Protein AF-A0A354FP27-F1 (afdb_monomer_lite)

Secondary structure (DSSP, 8-state):
---HHHHHHTTS-TTS-IIIIIHHHHHHHHHHHHHHHHHHHHHHHHTT------GGGHHHHHHHHHHHHHHHHHHH---TT----GGG--SHHHHHHHHHHHHHHHHHHHHHHHHHT-

Radius of gyration: 16.44 Å; chains: 1; bounding box: 40×31×47 Å

Structure (mmCIF, N/CA/C/O backbone):
data_AF-A0A354FP27-F1
#
_entry.id   AF-A0A354FP27-F1
#
loop_
_atom_site.group_PDB
_atom_site.id
_atom_site.type_symbol
_atom_site.label_atom_id
_atom_site.label_alt_id
_atom_site.label_comp_id
_atom_site.label_asym_id
_atom_site.label_entity_id
_atom_site.label_seq_id
_atom_site.pdbx_PDB_ins_code
_atom_site.Cartn_x
_atom_site.Cartn_y
_atom_site.Cartn_z
_atom_site.occupancy
_atom_site.B_iso_or_equiv
_atom_site.auth_seq_id
_atom_site.auth_comp_id
_atom_site.auth_asym_id
_atom_site.auth_atom_id
_atom_site.pdbx_PDB_model_num
ATOM 1 N N . ASP A 1 1 ? 7.069 8.385 -21.288 1.00 42.06 1 ASP A N 1
ATOM 2 C CA . ASP A 1 1 ? 6.705 8.047 -19.904 1.00 42.06 1 ASP A CA 1
ATOM 3 C C . ASP A 1 1 ? 5.208 7.900 -19.771 1.00 42.06 1 ASP A C 1
ATOM 5 O O . ASP A 1 1 ? 4.508 8.894 -19.656 1.00 42.06 1 ASP A O 1
ATOM 9 N N . SER A 1 2 ? 4.704 6.670 -19.875 1.00 49.00 2 SER A N 1
ATOM 10 C CA . SER A 1 2 ? 3.329 6.376 -19.473 1.00 49.00 2 SER A CA 1
ATOM 11 C C . SER A 1 2 ? 3.339 6.075 -17.979 1.00 49.00 2 SER A C 1
ATOM 13 O O . SER A 1 2 ? 3.997 5.118 -17.562 1.00 49.00 2 SER A O 1
ATOM 15 N N . ASP A 1 3 ? 2.626 6.885 -17.204 1.00 67.50 3 ASP A N 1
ATOM 16 C CA . ASP A 1 3 ? 2.286 6.590 -15.813 1.00 67.50 3 ASP A CA 1
ATOM 17 C C . ASP A 1 3 ? 1.606 5.206 -15.703 1.00 67.50 3 ASP A C 1
ATOM 19 O O . ASP A 1 3 ? 1.081 4.676 -16.691 1.00 67.50 3 ASP A O 1
ATOM 23 N N . LEU A 1 4 ? 1.615 4.605 -14.513 1.00 66.56 4 LEU A N 1
ATOM 24 C CA . LEU A 1 4 ? 1.067 3.271 -14.238 1.00 66.56 4 LEU A CA 1
ATOM 25 C C . LEU A 1 4 ? -0.357 3.099 -14.794 1.00 66.56 4 LEU A C 1
ATOM 27 O O . LEU A 1 4 ? -0.671 2.064 -15.383 1.00 66.56 4 LEU A O 1
ATOM 31 N N . ALA A 1 5 ? -1.188 4.137 -14.666 1.00 68.56 5 ALA A N 1
ATOM 32 C CA . ALA A 1 5 ? -2.553 4.161 -15.180 1.00 68.56 5 ALA A CA 1
ATOM 33 C C . ALA A 1 5 ? -2.623 3.970 -16.706 1.00 68.56 5 ALA A C 1
ATOM 35 O O . ALA A 1 5 ? -3.464 3.214 -17.186 1.00 68.56 5 ALA A O 1
ATOM 36 N N . GLY A 1 6 ? -1.705 4.576 -17.467 1.00 67.88 6 GLY A N 1
ATOM 37 C CA . GLY A 1 6 ? -1.647 4.430 -18.926 1.00 67.88 6 GLY A CA 1
ATOM 38 C C . GLY A 1 6 ? -1.154 3.052 -19.376 1.00 67.88 6 GLY A C 1
ATOM 39 O O . GLY A 1 6 ? -1.551 2.555 -20.425 1.00 67.88 6 GLY A O 1
ATOM 40 N N . ARG A 1 7 ? -0.318 2.388 -18.568 1.00 70.44 7 ARG A N 1
ATOM 41 C CA . ARG A 1 7 ? 0.119 1.006 -18.841 1.00 70.44 7 ARG A CA 1
ATOM 42 C C . ARG A 1 7 ? -1.002 -0.002 -18.608 1.00 70.44 7 ARG A C 1
ATOM 44 O O . ARG A 1 7 ? -1.096 -0.976 -19.344 1.00 70.44 7 ARG A O 1
ATOM 51 N N . LEU A 1 8 ? -1.824 0.233 -17.586 1.00 69.31 8 LEU A N 1
ATOM 52 C CA . LEU A 1 8 ? -3.002 -0.581 -17.294 1.00 69.31 8 LEU A CA 1
ATOM 53 C C . LEU A 1 8 ? -4.118 -0.347 -18.325 1.00 69.31 8 LEU A C 1
ATOM 55 O O . LEU A 1 8 ? -4.740 -1.318 -18.742 1.00 69.31 8 LEU A O 1
ATOM 59 N N . ALA A 1 9 ? -4.284 0.890 -18.811 1.00 74.12 9 ALA A N 1
ATOM 60 C CA . ALA A 1 9 ? -5.196 1.227 -19.910 1.00 74.12 9 ALA A CA 1
ATOM 61 C C . ALA A 1 9 ? -4.945 0.363 -21.153 1.00 74.12 9 ALA A C 1
ATOM 63 O O . ALA A 1 9 ? -5.871 -0.187 -21.735 1.00 74.12 9 ALA A O 1
ATOM 64 N N . GLY A 1 10 ? -3.671 0.177 -21.519 1.00 74.56 10 GLY A N 1
ATOM 65 C CA . GLY A 1 10 ? -3.279 -0.625 -22.681 1.00 74.56 10 GLY A CA 1
ATOM 66 C C . GLY A 1 10 ? -3.569 -2.128 -22.567 1.00 74.56 10 GLY A C 1
ATOM 67 O O . GLY A 1 10 ? -3.337 -2.854 -23.529 1.00 74.56 10 GLY A O 1
ATOM 68 N N . LEU A 1 11 ? -4.036 -2.607 -21.409 1.00 77.12 11 LEU A N 1
ATOM 69 C CA . LEU A 1 11 ? -4.473 -3.990 -21.196 1.00 77.12 11 LEU A CA 1
ATOM 70 C C . LEU A 1 11 ? -6.000 -4.141 -21.242 1.00 77.12 11 LEU A C 1
ATOM 72 O O . LEU A 1 11 ? -6.492 -5.251 -21.038 1.00 77.12 11 LEU A O 1
ATOM 76 N N . MET A 1 12 ? -6.738 -3.050 -21.459 1.00 78.69 12 MET A N 1
ATOM 77 C CA . MET A 1 12 ? -8.196 -3.024 -21.402 1.00 78.69 12 MET A CA 1
ATOM 78 C C . MET A 1 12 ? -8.822 -2.866 -22.781 1.00 78.69 12 MET A C 1
ATOM 80 O O . MET A 1 12 ? -8.212 -2.306 -23.689 1.00 78.69 12 MET A O 1
ATOM 84 N N . ASP A 1 13 ? -10.040 -3.392 -22.934 1.00 77.94 13 ASP A N 1
ATOM 85 C CA . ASP A 1 13 ? -10.797 -3.278 -24.181 1.00 77.94 13 ASP A CA 1
ATOM 86 C C . ASP A 1 13 ? -11.058 -1.802 -24.517 1.00 77.94 13 ASP A C 1
ATOM 88 O O . ASP A 1 13 ? -11.251 -0.974 -23.622 1.00 77.94 13 ASP A O 1
ATOM 92 N N . GLU A 1 14 ? -11.102 -1.474 -25.811 1.00 68.19 14 GLU A N 1
ATOM 93 C CA . GLU A 1 14 ? -11.293 -0.098 -26.306 1.00 68.19 14 GLU A CA 1
ATOM 94 C C . GLU A 1 14 ? -12.605 0.542 -25.805 1.00 68.19 14 GLU A C 1
ATOM 96 O O . GLU A 1 14 ? -12.684 1.760 -25.666 1.00 68.19 14 GLU A O 1
ATOM 101 N N . ASP A 1 15 ? -13.598 -0.273 -25.432 1.00 69.44 15 ASP A N 1
ATOM 102 C CA . ASP A 1 15 ? -14.891 0.170 -24.893 1.00 69.44 15 ASP A CA 1
ATOM 103 C C . ASP A 1 15 ? -14.891 0.412 -23.364 1.00 69.44 15 ASP A C 1
ATOM 105 O O . ASP A 1 15 ? -15.926 0.737 -22.780 1.00 69.44 15 ASP A O 1
ATOM 109 N N . SER A 1 16 ? -13.759 0.245 -22.672 1.00 71.12 16 SER A N 1
ATOM 110 C CA . SER A 1 16 ? -13.707 0.167 -21.199 1.00 71.12 16 SER A CA 1
ATOM 111 C C . SER A 1 16 ? -13.920 1.483 -20.427 1.00 71.12 16 SER A C 1
ATOM 113 O O . SER A 1 16 ? -13.800 1.479 -19.203 1.00 71.12 16 SER A O 1
ATOM 115 N N . MET A 1 17 ? -14.249 2.607 -21.084 1.00 85.00 17 MET A N 1
ATOM 116 C CA . MET A 1 17 ? -14.342 3.956 -20.473 1.00 85.00 17 MET A CA 1
ATOM 117 C C . MET A 1 17 ? -13.178 4.249 -19.503 1.00 85.00 17 MET A C 1
ATOM 119 O O . MET A 1 17 ? -13.342 4.915 -18.478 1.00 85.00 17 MET A O 1
ATOM 123 N N . TRP A 1 18 ? -11.995 3.701 -19.799 1.00 82.88 18 TRP A N 1
ATOM 124 C CA . TRP A 1 18 ? -10.891 3.641 -18.850 1.00 82.88 18 TRP A CA 1
ATOM 125 C C . TRP A 1 18 ? -10.389 5.031 -18.479 1.00 82.88 18 TRP A C 1
ATOM 127 O O . TRP A 1 18 ? -10.298 5.367 -17.301 1.00 82.88 18 TRP A O 1
ATOM 137 N N . ASP A 1 19 ? -10.114 5.851 -19.490 1.00 82.94 19 ASP A N 1
ATOM 138 C CA . ASP A 1 19 ? -9.598 7.205 -19.291 1.00 82.94 19 ASP A CA 1
ATOM 139 C C . ASP A 1 19 ? -10.658 8.151 -18.707 1.00 82.94 19 ASP A C 1
ATOM 141 O O . ASP A 1 19 ? -10.321 9.099 -17.998 1.00 82.94 19 ASP A O 1
ATOM 145 N N . GLU A 1 20 ? -11.940 7.890 -18.979 1.00 85.19 20 GLU A N 1
ATOM 146 C CA . GLU A 1 20 ? -13.048 8.771 -18.598 1.00 85.19 20 GLU A CA 1
ATOM 147 C C . GLU A 1 20 ? -13.612 8.471 -17.203 1.00 85.19 20 GLU A C 1
ATOM 149 O O . GLU A 1 20 ? -14.041 9.394 -16.511 1.00 85.19 20 GLU A O 1
ATOM 154 N N . ILE A 1 21 ? -13.615 7.202 -16.784 1.00 84.19 21 ILE A N 1
ATOM 155 C CA . ILE A 1 21 ? -14.281 6.750 -15.553 1.00 84.19 21 ILE A CA 1
ATOM 156 C C . ILE A 1 21 ? -13.311 5.992 -14.648 1.00 84.19 21 ILE A C 1
ATOM 158 O O . ILE A 1 21 ? -13.095 6.391 -13.505 1.00 84.19 21 ILE A O 1
ATOM 162 N N . VAL A 1 22 ? -12.672 4.935 -15.152 1.00 84.25 22 VAL A N 1
ATOM 163 C CA . VAL A 1 22 ? -11.917 4.006 -14.294 1.00 84.25 22 VAL A CA 1
ATOM 164 C C . VAL A 1 22 ? -10.660 4.652 -13.709 1.00 84.25 22 VAL A C 1
ATOM 166 O O . VAL A 1 22 ? -10.446 4.609 -12.499 1.00 84.25 22 VAL A O 1
ATOM 169 N N . ALA A 1 23 ? -9.819 5.270 -14.537 1.00 85.62 23 ALA A N 1
ATOM 170 C CA . ALA A 1 23 ? -8.582 5.895 -14.079 1.00 85.62 23 ALA A CA 1
ATOM 171 C C . ALA A 1 23 ? -8.833 7.054 -13.087 1.00 85.62 23 ALA A C 1
ATOM 173 O O . ALA A 1 23 ? -8.158 7.085 -12.051 1.00 85.62 23 ALA A O 1
ATOM 174 N N . PRO A 1 24 ? -9.805 7.963 -13.318 1.00 87.50 24 PRO A N 1
ATOM 175 C CA . PRO A 1 24 ? -10.191 8.971 -12.330 1.00 87.50 24 PRO A CA 1
ATOM 176 C C . PRO A 1 24 ? -10.681 8.384 -11.001 1.00 87.50 24 PRO A C 1
ATOM 178 O O . PRO A 1 24 ? -10.225 8.823 -9.943 1.00 87.50 24 PRO A O 1
ATOM 181 N N . GLU A 1 25 ? -11.562 7.380 -11.035 1.00 89.50 25 GLU A N 1
ATOM 182 C CA . GLU A 1 25 ? -12.089 6.742 -9.821 1.00 89.50 25 GLU A CA 1
ATOM 183 C C . GLU A 1 25 ? -10.983 6.051 -9.020 1.00 89.50 25 GLU A C 1
ATOM 185 O O . GLU A 1 25 ? -10.892 6.222 -7.802 1.00 89.50 25 GLU A O 1
ATOM 190 N N . LEU A 1 26 ? -10.083 5.335 -9.702 1.00 86.38 26 LEU A N 1
ATOM 191 C CA . LEU A 1 26 ? -8.914 4.723 -9.076 1.00 86.38 26 LEU A CA 1
ATOM 192 C C . LEU A 1 26 ? -8.018 5.781 -8.424 1.00 86.38 26 LEU A C 1
ATOM 194 O O . LEU A 1 26 ? -7.588 5.604 -7.286 1.00 86.38 26 LEU A O 1
ATOM 198 N N . ALA A 1 27 ? -7.760 6.901 -9.102 1.00 87.19 27 ALA A N 1
ATOM 199 C CA . ALA A 1 27 ? -6.951 7.982 -8.549 1.00 87.19 27 ALA A CA 1
ATOM 200 C C . ALA A 1 27 ? -7.587 8.605 -7.292 1.00 87.19 27 ALA A C 1
ATOM 202 O O . ALA A 1 27 ? -6.882 8.886 -6.312 1.00 87.19 27 ALA A O 1
ATOM 203 N N . GLU A 1 28 ? -8.907 8.803 -7.293 1.00 91.56 28 GLU A N 1
ATOM 204 C CA . GLU A 1 28 ? -9.642 9.301 -6.131 1.00 91.56 28 GLU A CA 1
ATOM 205 C C . GLU A 1 28 ? -9.569 8.310 -4.963 1.00 91.56 28 GLU A C 1
ATOM 207 O O . GLU A 1 28 ? -9.227 8.694 -3.839 1.00 91.56 28 GLU A O 1
ATOM 212 N N . GLU A 1 29 ? -9.831 7.033 -5.232 1.00 91.06 29 GLU A N 1
ATOM 213 C CA . GLU A 1 29 ? -9.818 5.976 -4.228 1.00 91.06 29 GLU A CA 1
ATOM 214 C C . GLU A 1 29 ? -8.421 5.807 -3.615 1.00 91.06 29 GLU A C 1
ATOM 216 O O . GLU A 1 29 ? -8.261 5.812 -2.392 1.00 91.06 29 GLU A O 1
ATOM 221 N N . PHE A 1 30 ? -7.368 5.805 -4.434 1.00 90.44 30 PHE A N 1
ATOM 222 C CA . PHE A 1 30 ? -5.988 5.757 -3.944 1.00 90.44 30 PHE A CA 1
ATOM 223 C C . PHE A 1 30 ? -5.627 6.975 -3.092 1.00 90.44 30 PHE A C 1
ATOM 225 O O . PHE A 1 30 ? -4.901 6.855 -2.099 1.00 90.44 30 PHE A O 1
ATOM 232 N N . SER A 1 31 ? -6.135 8.158 -3.446 1.00 92.31 31 SER A N 1
ATOM 233 C CA . SER A 1 31 ? -5.940 9.364 -2.642 1.00 92.31 31 SER A CA 1
ATOM 234 C C . SER A 1 31 ? -6.590 9.222 -1.264 1.00 92.31 31 SER A C 1
ATOM 236 O O . SER A 1 31 ? -5.943 9.514 -0.253 1.00 92.31 31 SER A O 1
ATOM 238 N N . LYS A 1 32 ? -7.829 8.713 -1.203 1.00 94.88 32 LYS A N 1
ATOM 239 C CA . LYS A 1 32 ? -8.546 8.449 0.055 1.00 94.88 32 LYS A CA 1
ATOM 240 C C . LYS A 1 32 ? -7.793 7.449 0.926 1.00 94.88 32 LYS A C 1
ATOM 242 O O . LYS A 1 32 ? -7.513 7.755 2.084 1.00 94.88 32 LYS A O 1
ATOM 247 N N . GLN A 1 33 ? -7.392 6.313 0.360 1.00 95.56 33 GLN A N 1
ATOM 248 C CA . GLN A 1 33 ? -6.660 5.271 1.082 1.00 95.56 33 GLN A CA 1
ATOM 249 C C . GLN A 1 33 ? -5.341 5.795 1.656 1.00 95.56 33 GLN A C 1
ATOM 251 O O . GLN A 1 33 ? -5.063 5.629 2.846 1.00 95.56 33 GLN A O 1
ATOM 256 N N . ARG A 1 34 ? -4.558 6.522 0.845 1.00 94.38 34 ARG A N 1
ATOM 257 C CA . ARG A 1 34 ? -3.310 7.155 1.291 1.00 94.38 34 ARG A CA 1
ATOM 258 C C . ARG A 1 34 ? -3.549 8.133 2.439 1.00 94.38 34 ARG A C 1
ATOM 260 O O . ARG A 1 34 ? -2.793 8.124 3.406 1.00 94.38 34 ARG A O 1
ATOM 267 N N . ILE A 1 35 ? -4.566 8.991 2.339 1.00 95.12 35 ILE A N 1
ATOM 268 C CA . ILE A 1 35 ? -4.883 9.973 3.386 1.00 95.12 35 ILE A CA 1
ATOM 269 C C . ILE A 1 35 ? -5.255 9.267 4.691 1.00 95.12 35 ILE A C 1
ATOM 271 O O . ILE A 1 35 ? -4.788 9.685 5.749 1.00 95.12 35 ILE A O 1
ATOM 275 N N . THR A 1 36 ? -6.062 8.209 4.628 1.00 95.06 36 THR A N 1
ATOM 276 C CA . THR A 1 36 ? -6.453 7.426 5.806 1.00 95.06 36 THR A CA 1
ATOM 277 C C . THR A 1 36 ? -5.239 6.800 6.484 1.00 95.06 36 THR A C 1
ATOM 279 O O . THR A 1 36 ? -5.020 7.049 7.667 1.00 95.06 36 THR A O 1
ATOM 282 N N . VAL A 1 37 ? -4.391 6.095 5.729 1.00 95.88 37 VAL A N 1
ATOM 283 C CA . VAL A 1 37 ? -3.169 5.479 6.270 1.00 95.88 37 VAL A CA 1
ATOM 284 C C . VAL A 1 37 ? -2.237 6.529 6.878 1.00 95.88 37 VAL A C 1
ATOM 286 O O . VAL A 1 37 ? -1.742 6.346 7.985 1.00 95.88 37 VAL A O 1
ATOM 289 N N . VAL A 1 38 ? -2.029 7.670 6.209 1.00 95.38 38 VAL A N 1
ATOM 290 C CA . VAL A 1 38 ? -1.193 8.754 6.754 1.00 95.38 38 VAL A CA 1
ATOM 291 C C . VAL A 1 38 ? -1.764 9.289 8.066 1.00 95.38 38 VAL A C 1
ATOM 293 O O . VAL A 1 38 ? -1.003 9.493 9.007 1.00 95.38 38 VAL A O 1
ATOM 296 N N . LYS A 1 39 ? -3.081 9.498 8.158 1.00 95.56 39 LYS A N 1
ATOM 297 C CA . LYS A 1 39 ? -3.720 9.958 9.399 1.00 95.56 39 LYS A CA 1
ATOM 298 C C . LYS A 1 39 ? -3.527 8.964 10.539 1.00 95.56 39 LYS A C 1
ATOM 300 O O . LYS A 1 39 ? -3.192 9.384 11.639 1.00 95.56 39 LYS A O 1
ATOM 305 N N . GLU A 1 40 ? -3.708 7.672 10.282 1.00 95.75 40 GLU A N 1
ATOM 306 C CA . GLU A 1 40 ? -3.537 6.632 11.302 1.00 95.75 40 GLU A CA 1
ATOM 307 C C . GLU A 1 40 ? -2.082 6.518 11.768 1.00 95.75 40 GLU A C 1
ATOM 309 O O . GLU A 1 40 ? -1.834 6.463 12.970 1.00 95.75 40 GLU A O 1
ATOM 314 N N . VAL A 1 41 ? -1.119 6.577 10.842 1.00 95.19 41 VAL A N 1
ATOM 315 C CA . VAL A 1 41 ? 0.317 6.575 11.167 1.00 95.19 41 VAL A CA 1
ATOM 316 C C . VAL A 1 41 ? 0.707 7.812 11.977 1.00 95.19 41 VAL A C 1
ATOM 318 O O . VAL A 1 41 ? 1.466 7.700 12.937 1.00 95.19 41 VAL A O 1
ATOM 321 N N . MET A 1 42 ? 0.216 8.996 11.598 1.00 96.38 42 MET A N 1
ATOM 322 C CA . MET A 1 42 ? 0.526 10.233 12.322 1.00 96.38 42 MET A CA 1
ATOM 323 C C . MET A 1 42 ? -0.099 10.237 13.713 1.00 96.38 42 MET A C 1
ATOM 325 O O . MET A 1 42 ? 0.589 10.593 14.661 1.00 96.38 42 MET A O 1
ATOM 329 N N . ARG A 1 43 ? -1.344 9.765 13.850 1.00 95.44 43 ARG A N 1
ATOM 330 C CA . ARG A 1 43 ? -1.998 9.608 15.153 1.00 95.44 43 ARG A CA 1
ATOM 331 C C . ARG A 1 43 ? -1.200 8.674 16.064 1.00 95.44 43 ARG A C 1
ATOM 333 O O . ARG A 1 43 ? -0.836 9.082 17.156 1.00 95.44 43 ARG A O 1
ATOM 340 N N . ALA A 1 44 ? -0.856 7.475 15.586 1.00 96.12 44 ALA A N 1
ATOM 341 C CA . ALA A 1 44 ? -0.061 6.519 16.361 1.00 96.12 44 ALA A CA 1
ATOM 342 C C . ALA A 1 44 ? 1.293 7.117 16.783 1.00 96.12 44 ALA A C 1
ATOM 344 O O . ALA A 1 44 ? 1.728 6.966 17.917 1.00 96.12 44 ALA A O 1
ATOM 345 N N . LYS A 1 45 ? 1.937 7.885 15.895 1.00 96.12 45 LYS A N 1
ATOM 346 C CA . LYS A 1 45 ? 3.187 8.583 16.215 1.00 96.12 45 LYS A CA 1
ATOM 347 C C . LYS A 1 45 ? 3.014 9.670 17.283 1.00 96.12 45 LYS A C 1
ATOM 349 O O . LYS A 1 45 ? 3.899 9.819 18.119 1.00 96.12 45 LYS A O 1
ATOM 354 N N . GLU A 1 46 ? 1.946 10.461 17.217 1.00 96.44 46 GLU A N 1
ATOM 355 C CA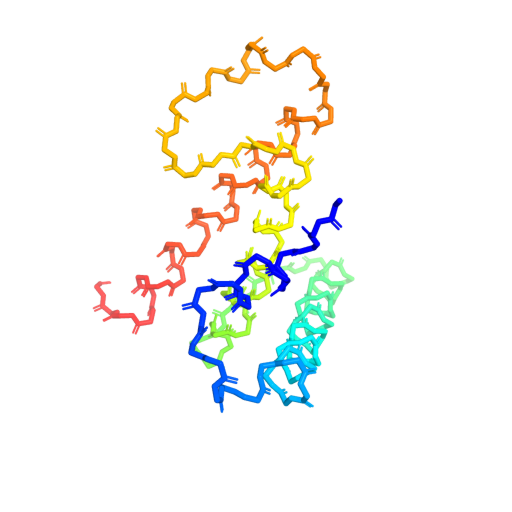 . GLU A 1 46 ? 1.650 11.525 18.188 1.00 96.44 46 GLU A CA 1
ATOM 356 C C . GLU A 1 46 ? 1.297 10.964 19.569 1.00 96.44 46 GLU A C 1
ATOM 358 O O . GLU A 1 46 ? 1.654 11.559 20.583 1.00 96.44 46 GLU A O 1
ATOM 363 N N . GLU A 1 47 ? 0.631 9.812 19.598 1.00 96.25 47 GLU A N 1
ATOM 364 C CA . GLU A 1 47 ? 0.217 9.111 20.816 1.00 96.25 47 GLU A CA 1
ATOM 365 C C . GLU A 1 47 ? 1.320 8.196 21.386 1.00 96.25 47 GLU A C 1
ATOM 367 O O . GLU A 1 47 ? 1.132 7.617 22.452 1.00 96.25 47 GLU A O 1
ATOM 372 N N . GLU A 1 48 ? 2.474 8.091 20.707 1.00 94.69 48 GLU A N 1
ATOM 373 C CA . GLU A 1 48 ? 3.540 7.112 20.992 1.00 94.69 48 GLU A CA 1
ATOM 374 C C . GLU A 1 48 ? 3.012 5.663 21.080 1.00 94.69 48 GLU A C 1
ATOM 376 O O . GLU A 1 48 ? 3.495 4.854 21.872 1.00 94.69 48 GLU A O 1
ATOM 381 N N . ASP A 1 49 ? 2.023 5.339 20.242 1.00 95.06 49 ASP A N 1
ATOM 382 C CA . ASP A 1 49 ? 1.285 4.075 20.233 1.00 95.06 49 ASP A CA 1
ATOM 383 C C . ASP A 1 49 ? 1.610 3.211 18.998 1.00 95.06 49 ASP A C 1
ATOM 385 O O . ASP A 1 49 ? 2.236 3.645 18.022 1.00 95.06 49 ASP A O 1
ATOM 389 N N . GLU A 1 50 ? 1.179 1.953 19.036 1.00 94.44 50 GLU A N 1
ATOM 390 C CA . GLU A 1 50 ? 1.298 1.009 17.933 1.00 94.44 50 GLU A CA 1
ATOM 391 C C . GLU A 1 50 ? 0.238 1.243 16.842 1.00 94.44 50 GLU A C 1
ATOM 393 O O . GLU A 1 50 ? -0.855 1.770 17.053 1.00 94.44 50 GLU A O 1
ATOM 398 N N . ILE A 1 51 ? 0.552 0.806 15.620 1.00 94.44 51 ILE A N 1
ATOM 399 C CA . ILE A 1 51 ? -0.418 0.806 14.523 1.00 94.44 51 ILE A CA 1
ATOM 400 C C . ILE A 1 51 ? -1.229 -0.486 14.593 1.00 94.44 51 ILE A C 1
ATOM 402 O O . ILE A 1 51 ? -0.721 -1.573 14.310 1.00 94.44 51 ILE A O 1
ATOM 406 N N . HIS A 1 52 ? -2.520 -0.353 14.882 1.00 93.62 52 HIS A N 1
ATOM 407 C CA . HIS A 1 52 ? -3.467 -1.463 14.866 1.00 93.62 52 HIS A CA 1
ATOM 408 C C . HIS A 1 52 ? -4.334 -1.428 13.604 1.00 93.62 52 HIS A C 1
ATOM 410 O O . HIS A 1 52 ? -5.202 -0.569 13.453 1.00 93.62 52 HIS A O 1
ATOM 416 N N . ILE A 1 53 ? -4.124 -2.394 12.706 1.00 94.25 53 ILE A N 1
ATOM 417 C CA . ILE A 1 53 ? -4.928 -2.554 11.488 1.00 94.25 53 ILE A CA 1
ATOM 418 C C . ILE A 1 53 ? -6.068 -3.529 11.786 1.00 94.25 53 ILE A C 1
ATOM 420 O O . ILE A 1 53 ? -5.849 -4.719 12.005 1.00 94.25 53 ILE A O 1
ATOM 424 N N . LEU A 1 54 ? -7.297 -3.017 11.817 1.00 93.06 54 LEU A N 1
ATOM 425 C CA . LEU A 1 54 ? -8.492 -3.813 12.088 1.00 93.06 54 LEU A CA 1
ATOM 426 C C . LEU A 1 54 ? -8.968 -4.522 10.821 1.00 93.06 54 LEU A C 1
ATOM 428 O O . LEU A 1 54 ? -8.790 -4.023 9.715 1.00 93.06 54 LEU A O 1
ATOM 432 N N . LYS A 1 55 ? -9.674 -5.651 10.974 1.00 92.44 55 LYS A N 1
ATOM 433 C CA . LYS A 1 55 ? -10.171 -6.443 9.831 1.00 92.44 55 LYS A CA 1
ATOM 434 C C . LYS A 1 55 ? -10.976 -5.607 8.823 1.00 92.44 55 LYS A C 1
ATOM 436 O O . LYS A 1 55 ? -10.863 -5.828 7.624 1.00 92.44 55 LYS A O 1
ATOM 441 N N . GLY A 1 56 ? -11.756 -4.641 9.312 1.00 92.56 56 GLY A N 1
ATOM 442 C CA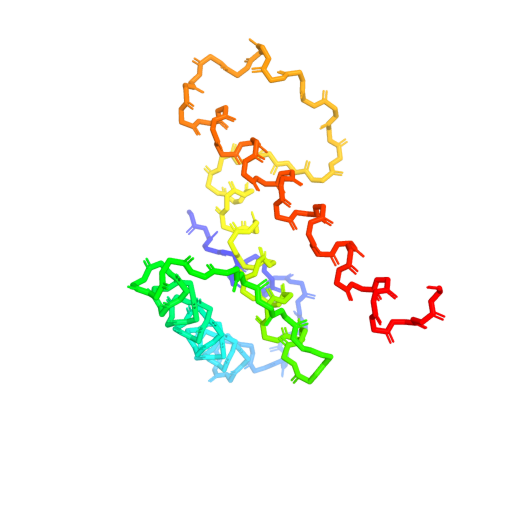 . GLY A 1 56 ? -12.572 -3.748 8.485 1.00 92.56 56 GLY A CA 1
ATOM 443 C C . GLY A 1 56 ? -11.815 -2.624 7.769 1.00 92.56 56 GLY A C 1
ATOM 444 O O . GLY A 1 56 ? -12.449 -1.905 7.013 1.00 92.56 56 GLY A O 1
ATOM 445 N N . SER A 1 57 ? -10.511 -2.444 8.013 1.00 94.06 57 SER A N 1
ATOM 446 C CA . SER A 1 57 ? -9.666 -1.455 7.323 1.00 94.06 57 SER A CA 1
ATOM 447 C C . SER A 1 57 ? -8.546 -2.091 6.494 1.00 94.06 57 SER A C 1
ATOM 449 O O . SER A 1 57 ? -7.700 -1.388 5.938 1.00 94.06 57 SER A O 1
ATOM 451 N N . VAL A 1 58 ? -8.514 -3.423 6.402 1.00 95.44 58 VAL A N 1
ATOM 452 C CA . VAL A 1 58 ? -7.463 -4.153 5.683 1.00 95.44 58 VAL A CA 1
ATOM 453 C C . VAL A 1 58 ? -7.430 -3.793 4.201 1.00 95.44 58 VAL A C 1
ATOM 455 O O . VAL A 1 58 ? -6.347 -3.642 3.648 1.00 95.44 58 VAL A O 1
ATOM 458 N N . ASP A 1 59 ? -8.582 -3.633 3.562 1.00 94.94 59 ASP A N 1
ATOM 459 C CA . ASP A 1 59 ? -8.706 -3.217 2.164 1.00 94.94 59 ASP A CA 1
ATOM 460 C C . ASP A 1 59 ? -8.044 -1.854 1.906 1.00 94.94 59 ASP A C 1
ATOM 462 O O . ASP A 1 59 ? -7.250 -1.717 0.973 1.00 94.94 59 ASP A O 1
ATOM 466 N N . VAL A 1 60 ? -8.285 -0.883 2.789 1.00 96.31 60 VAL A N 1
ATOM 467 C CA . VAL A 1 60 ? -7.688 0.457 2.735 1.00 96.31 60 VAL A CA 1
ATOM 468 C C . VAL A 1 60 ? -6.165 0.388 2.849 1.00 96.31 60 VAL A C 1
ATOM 470 O O . VAL A 1 60 ? -5.447 0.980 2.037 1.00 96.31 60 VAL A O 1
ATOM 473 N N . TRP A 1 61 ? -5.657 -0.357 3.834 1.00 97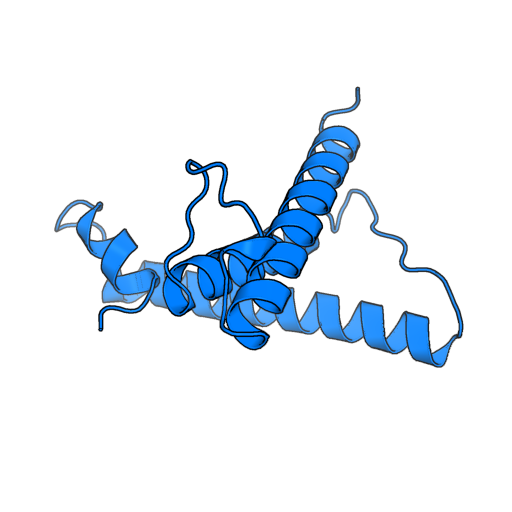.12 61 TRP A N 1
ATOM 474 C CA . TRP A 1 61 ? -4.218 -0.530 4.042 1.00 97.12 61 TRP A CA 1
ATOM 475 C C . TRP A 1 61 ? -3.560 -1.297 2.897 1.00 97.12 61 TRP A C 1
ATOM 477 O O . TRP A 1 61 ? -2.511 -0.889 2.396 1.00 97.12 61 TRP A O 1
ATOM 487 N N . TYR A 1 62 ? -4.189 -2.380 2.446 1.00 96.38 62 TYR A N 1
ATOM 488 C CA . TYR A 1 62 ? -3.704 -3.192 1.341 1.00 96.38 62 TYR A CA 1
ATOM 489 C C . TYR A 1 62 ? -3.616 -2.372 0.054 1.00 96.38 62 TYR A C 1
ATOM 491 O O . TYR A 1 62 ? -2.589 -2.420 -0.627 1.00 96.38 62 TYR A O 1
ATOM 499 N N . GLY A 1 63 ? -4.657 -1.595 -0.259 1.00 94.75 63 GLY A N 1
ATOM 500 C CA . GLY A 1 63 ? -4.707 -0.718 -1.423 1.00 94.75 63 GLY A CA 1
ATOM 501 C C . GLY A 1 63 ? -3.612 0.347 -1.394 1.00 94.75 63 GLY A C 1
ATOM 502 O O . GLY A 1 63 ? -2.823 0.440 -2.336 1.00 94.75 63 GLY A O 1
ATOM 503 N N . ALA A 1 64 ? -3.472 1.075 -0.281 1.00 95.56 64 ALA A N 1
ATOM 504 C CA . ALA A 1 64 ? -2.434 2.096 -0.131 1.00 95.56 64 ALA A CA 1
ATOM 505 C C . ALA A 1 64 ? -1.011 1.525 -0.285 1.00 95.56 64 ALA A C 1
ATOM 507 O O . ALA A 1 64 ? -0.182 2.097 -0.999 1.00 95.56 64 ALA A O 1
ATOM 508 N N . LEU A 1 65 ? -0.730 0.381 0.351 1.00 95.62 65 LEU A N 1
ATOM 509 C CA . LEU A 1 65 ? 0.562 -0.303 0.244 1.00 95.62 65 LEU A CA 1
ATOM 510 C C . LEU A 1 65 ? 0.817 -0.810 -1.179 1.00 95.62 65 LEU A C 1
ATOM 512 O O . LEU A 1 65 ? 1.933 -0.671 -1.681 1.00 95.62 65 LEU A O 1
ATOM 516 N N . ASN A 1 66 ? -0.214 -1.331 -1.852 1.00 93.19 66 ASN A N 1
ATOM 517 C CA . ASN A 1 66 ? -0.110 -1.782 -3.236 1.00 93.19 66 ASN A CA 1
ATOM 518 C C . ASN A 1 66 ? 0.288 -0.639 -4.168 1.00 93.19 66 ASN A C 1
ATOM 520 O O . ASN A 1 66 ? 1.169 -0.805 -5.006 1.00 93.19 66 ASN A O 1
ATOM 524 N N . GLN A 1 67 ? -0.336 0.52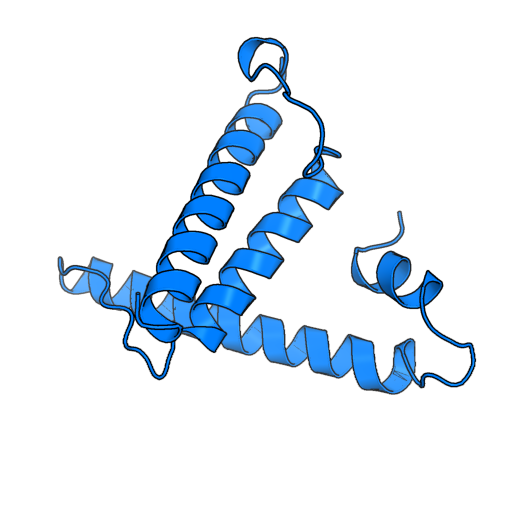8 -4.010 1.00 90.69 67 GLN A N 1
ATOM 525 C CA . GLN A 1 67 ? -0.028 1.683 -4.848 1.00 90.69 67 GLN A CA 1
ATOM 526 C C . GLN A 1 67 ? 1.374 2.220 -4.587 1.00 90.69 67 GLN A C 1
ATOM 528 O O . GLN A 1 67 ? 2.103 2.522 -5.531 1.00 90.69 67 GLN A O 1
ATOM 533 N N . ALA A 1 68 ? 1.792 2.282 -3.320 1.00 92.12 68 ALA A N 1
ATOM 534 C CA . ALA A 1 68 ? 3.159 2.658 -2.981 1.00 92.12 68 ALA A CA 1
ATOM 535 C C . ALA A 1 68 ? 4.181 1.695 -3.610 1.00 92.12 68 ALA A C 1
ATOM 537 O O . ALA A 1 68 ? 5.186 2.144 -4.161 1.00 92.12 68 ALA A O 1
ATOM 538 N N . ARG A 1 69 ? 3.901 0.386 -3.577 1.00 92.00 69 ARG A N 1
ATOM 539 C CA . ARG A 1 69 ? 4.710 -0.659 -4.217 1.00 92.00 69 ARG A CA 1
ATOM 540 C C . ARG A 1 69 ? 4.795 -0.449 -5.733 1.00 92.00 69 ARG A C 1
ATOM 542 O O . ARG A 1 69 ? 5.885 -0.261 -6.262 1.00 92.00 69 ARG A O 1
ATOM 549 N N . LEU A 1 70 ? 3.655 -0.372 -6.422 1.00 88.81 70 LEU A N 1
ATOM 550 C CA . LEU A 1 70 ? 3.605 -0.198 -7.880 1.00 88.81 70 LEU A CA 1
ATOM 551 C C . LEU A 1 70 ? 4.282 1.099 -8.350 1.00 88.81 70 LEU A C 1
ATOM 553 O O . LEU A 1 70 ? 4.954 1.097 -9.378 1.00 88.81 70 LEU A O 1
ATOM 557 N N . ALA A 1 71 ? 4.170 2.189 -7.586 1.00 88.94 71 ALA A N 1
ATOM 558 C CA . ALA A 1 71 ? 4.854 3.443 -7.895 1.00 88.94 71 ALA A CA 1
ATOM 559 C C . ALA A 1 71 ? 6.387 3.326 -7.785 1.00 88.94 71 ALA A C 1
ATOM 561 O O . ALA A 1 71 ? 7.114 3.921 -8.583 1.00 88.94 71 ALA A O 1
ATOM 562 N N . LEU A 1 72 ? 6.900 2.560 -6.813 1.00 89.81 72 LEU A N 1
ATOM 563 C CA . LEU A 1 72 ? 8.335 2.282 -6.703 1.00 89.81 72 LEU A CA 1
ATOM 564 C C . LEU A 1 72 ? 8.818 1.386 -7.851 1.00 89.81 72 LEU A C 1
ATOM 566 O O . LEU A 1 72 ? 9.860 1.674 -8.440 1.00 89.81 72 LEU A O 1
ATOM 570 N N . GLU A 1 73 ? 8.056 0.347 -8.189 1.00 87.94 73 GLU A N 1
ATOM 571 C CA . GLU A 1 73 ? 8.352 -0.557 -9.308 1.00 87.94 73 GLU A CA 1
ATOM 572 C C . GLU A 1 73 ? 8.367 0.186 -10.647 1.00 87.94 73 GLU A C 1
ATOM 574 O O . GLU A 1 73 ? 9.282 -0.000 -11.449 1.00 87.94 73 GLU A O 1
ATOM 579 N N . ASP A 1 74 ? 7.410 1.087 -10.885 1.00 86.12 74 ASP A N 1
ATOM 580 C CA . ASP A 1 74 ? 7.387 1.878 -12.115 1.00 86.12 74 ASP A CA 1
ATOM 581 C C . ASP A 1 74 ? 8.562 2.860 -12.188 1.00 86.12 74 ASP A C 1
ATOM 583 O O . ASP A 1 74 ? 9.262 2.908 -13.203 1.00 86.12 74 ASP A O 1
ATOM 587 N N . LYS A 1 75 ? 8.838 3.579 -11.091 1.00 87.94 75 LYS A N 1
ATOM 588 C CA . LYS A 1 75 ? 9.911 4.580 -11.037 1.00 87.94 75 LYS A CA 1
ATOM 589 C C . LYS A 1 75 ? 11.300 3.971 -11.207 1.00 87.94 75 LYS A C 1
ATOM 591 O O . LYS A 1 75 ? 12.129 4.536 -11.917 1.00 87.94 75 LYS A O 1
ATOM 596 N N . TYR A 1 76 ? 11.575 2.869 -10.515 1.00 86.12 76 TYR A N 1
ATOM 597 C CA . TYR A 1 76 ? 12.912 2.275 -10.471 1.00 86.12 76 TYR A CA 1
ATOM 598 C C . TYR A 1 76 ? 13.072 1.055 -11.382 1.00 86.12 76 TYR A C 1
ATOM 600 O O . TYR A 1 76 ? 14.175 0.529 -11.495 1.00 86.12 76 TYR A O 1
ATOM 608 N N . ARG A 1 77 ? 12.000 0.642 -12.071 1.00 79.56 77 ARG A N 1
ATOM 609 C CA . ARG A 1 77 ? 11.992 -0.455 -13.050 1.00 79.56 77 ARG A CA 1
ATOM 610 C C . ARG A 1 77 ? 12.425 -1.811 -12.472 1.00 79.56 77 ARG A C 1
ATOM 612 O O . ARG A 1 77 ? 12.899 -2.662 -13.216 1.00 79.56 77 ARG A O 1
ATOM 619 N N . PHE A 1 78 ? 12.213 -2.037 -11.174 1.00 74.62 78 PHE A N 1
ATOM 620 C CA . PHE A 1 78 ? 12.310 -3.369 -10.562 1.00 74.62 78 PHE A CA 1
ATOM 621 C C . PHE A 1 78 ? 10.917 -4.008 -10.547 1.00 74.62 78 PHE A C 1
ATOM 623 O O . PHE A 1 78 ? 9.939 -3.312 -10.291 1.00 74.62 78 PHE A O 1
ATOM 630 N N . GLY A 1 79 ? 10.803 -5.303 -10.848 1.00 61.94 79 GLY A N 1
ATOM 631 C CA . GLY A 1 79 ? 9.519 -6.012 -10.919 1.00 61.94 79 GLY A CA 1
ATOM 632 C C . GLY A 1 79 ? 9.490 -7.274 -10.058 1.00 61.94 79 GLY A C 1
ATOM 633 O O . GLY A 1 79 ? 10.526 -7.752 -9.609 1.00 61.94 79 GLY A O 1
ATOM 634 N N . ALA A 1 80 ? 8.299 -7.852 -9.882 1.00 55.06 80 ALA A N 1
ATOM 635 C CA . ALA A 1 80 ? 8.017 -9.008 -9.017 1.00 55.06 80 ALA A CA 1
ATOM 636 C C . ALA A 1 80 ? 8.740 -10.332 -9.375 1.00 55.06 80 ALA A C 1
ATOM 638 O O . ALA A 1 80 ? 8.375 -11.383 -8.851 1.00 55.06 80 ALA A O 1
ATOM 639 N N . ARG A 1 81 ? 9.688 -10.333 -10.321 1.00 51.50 81 ARG A N 1
ATOM 640 C CA . ARG A 1 81 ? 10.187 -11.552 -10.981 1.00 51.50 81 ARG A CA 1
ATOM 641 C C . ARG A 1 81 ? 11.694 -11.649 -11.184 1.00 51.50 81 ARG A C 1
ATOM 643 O O . ARG A 1 81 ? 12.135 -12.619 -11.790 1.00 51.50 81 ARG A O 1
ATOM 650 N N . GLU A 1 82 ? 12.482 -10.724 -10.662 1.00 54.41 82 GLU A N 1
ATOM 651 C CA . GLU A 1 82 ? 13.934 -10.882 -10.680 1.00 54.41 82 GLU A CA 1
ATOM 652 C C . GLU A 1 82 ? 14.435 -10.898 -9.243 1.00 54.41 82 GLU A C 1
ATOM 654 O O . GLU A 1 82 ? 14.153 -9.977 -8.476 1.00 54.41 82 GLU A O 1
ATOM 659 N N . ASP A 1 83 ? 15.160 -11.955 -8.872 1.00 65.06 83 ASP A N 1
ATOM 660 C CA . ASP A 1 83 ? 16.003 -11.966 -7.679 1.00 65.06 83 ASP A CA 1
ATOM 661 C C . ASP A 1 83 ? 17.110 -10.922 -7.886 1.00 65.06 83 ASP A C 1
ATOM 663 O O . ASP A 1 83 ? 18.239 -11.225 -8.273 1.00 65.06 83 ASP A O 1
ATOM 667 N N . VAL A 1 84 ? 16.757 -9.649 -7.707 1.00 72.94 84 VAL A N 1
ATOM 668 C CA . VAL A 1 84 ? 17.693 -8.534 -7.777 1.00 72.94 84 VAL A CA 1
ATOM 669 C C . VAL A 1 84 ? 18.543 -8.598 -6.515 1.00 72.94 84 VAL A C 1
ATOM 671 O O . VAL A 1 84 ? 18.039 -8.374 -5.414 1.00 72.94 84 VAL A O 1
ATOM 674 N N . ASP A 1 85 ? 19.842 -8.876 -6.654 1.00 79.19 85 ASP A N 1
ATOM 675 C CA . ASP A 1 85 ? 20.772 -8.702 -5.537 1.00 79.19 85 ASP A CA 1
ATOM 676 C C . ASP A 1 85 ? 20.835 -7.201 -5.189 1.00 79.19 85 ASP A C 1
ATOM 678 O O . ASP A 1 85 ? 21.321 -6.405 -6.001 1.00 79.19 85 ASP A O 1
ATOM 682 N N . PRO A 1 86 ? 20.394 -6.770 -3.988 1.00 75.75 86 PRO A N 1
ATOM 683 C CA . PRO A 1 86 ? 20.393 -5.358 -3.604 1.00 75.75 86 PRO A CA 1
ATOM 684 C C . PRO A 1 86 ? 21.787 -4.729 -3.626 1.00 75.75 86 PRO A C 1
ATOM 686 O O . PRO A 1 86 ? 21.911 -3.505 -3.678 1.00 75.75 86 PRO A O 1
ATOM 689 N N . LYS A 1 87 ? 22.848 -5.544 -3.561 1.00 79.50 87 LYS A N 1
ATOM 690 C CA . LYS A 1 87 ? 24.238 -5.082 -3.660 1.00 79.50 87 LYS A CA 1
ATOM 691 C C . LYS A 1 87 ? 24.601 -4.619 -5.068 1.00 79.50 87 LYS A C 1
ATOM 693 O O . LYS A 1 87 ? 25.505 -3.801 -5.199 1.00 79.50 87 LYS A O 1
ATOM 698 N N . MET A 1 88 ? 23.881 -5.094 -6.082 1.00 80.00 88 MET A N 1
ATOM 699 C CA . MET A 1 88 ? 24.049 -4.694 -7.481 1.00 80.00 88 MET A CA 1
ATOM 700 C C . MET A 1 88 ? 23.344 -3.364 -7.794 1.00 80.00 88 MET A C 1
ATOM 702 O O . MET A 1 88 ? 23.562 -2.781 -8.851 1.00 80.00 88 MET A O 1
ATOM 706 N N . LEU A 1 89 ? 22.520 -2.850 -6.872 1.00 82.31 89 LEU A N 1
ATOM 707 C CA . LEU A 1 89 ? 21.888 -1.536 -6.990 1.00 82.31 89 LEU A CA 1
ATOM 708 C C . LEU A 1 89 ? 22.861 -0.446 -6.538 1.00 82.31 89 LEU A C 1
ATOM 710 O O . LEU A 1 89 ? 22.906 -0.106 -5.354 1.00 82.31 89 LEU A O 1
ATOM 714 N N . GLU A 1 90 ? 23.650 0.096 -7.465 1.00 81.69 90 GLU A N 1
ATOM 715 C CA . GLU A 1 90 ? 24.635 1.152 -7.176 1.00 81.69 90 GLU A CA 1
ATOM 716 C C . GLU A 1 90 ? 23.985 2.426 -6.612 1.00 81.69 90 GLU A C 1
ATOM 718 O O . GLU A 1 90 ? 24.508 3.018 -5.667 1.00 81.69 90 GLU A O 1
ATOM 723 N N . ASP A 1 91 ? 22.806 2.800 -7.120 1.00 88.25 91 ASP A N 1
ATOM 724 C CA . ASP A 1 91 ? 22.031 3.927 -6.601 1.00 88.25 91 ASP A CA 1
ATOM 725 C C . ASP A 1 91 ? 21.409 3.601 -5.232 1.00 88.25 91 ASP A C 1
ATOM 727 O O . ASP A 1 91 ? 20.626 2.659 -5.063 1.00 88.25 91 ASP A O 1
ATOM 731 N N . SER A 1 92 ? 21.723 4.433 -4.239 1.00 89.38 92 SER A N 1
ATOM 732 C CA . SER A 1 92 ? 21.188 4.315 -2.884 1.00 89.38 92 SER A CA 1
ATOM 733 C C . SER A 1 92 ? 19.672 4.517 -2.837 1.00 89.38 92 SER A C 1
ATOM 735 O O . SER A 1 92 ? 18.997 3.869 -2.033 1.00 89.38 92 SER A O 1
ATOM 737 N N . SER A 1 93 ? 19.116 5.357 -3.717 1.00 90.69 93 SER A N 1
ATOM 738 C CA . SER A 1 93 ? 17.673 5.604 -3.780 1.00 90.69 93 SER A CA 1
ATOM 739 C C . SER A 1 93 ? 16.929 4.391 -4.330 1.00 90.69 93 SER A C 1
ATOM 741 O O . SER A 1 93 ? 15.929 3.973 -3.740 1.00 90.69 93 SER A O 1
ATOM 743 N N . ALA A 1 94 ? 17.448 3.788 -5.400 1.00 88.69 94 ALA A N 1
ATOM 744 C CA . ALA A 1 94 ? 16.983 2.518 -5.944 1.00 88.69 94 ALA A CA 1
ATOM 745 C C . ALA A 1 94 ? 17.049 1.386 -4.911 1.00 88.69 94 ALA A C 1
ATOM 747 O O . ALA A 1 94 ? 16.078 0.655 -4.720 1.00 88.69 94 ALA A O 1
ATOM 748 N N . ARG A 1 95 ? 18.152 1.287 -4.163 1.00 89.81 95 ARG A N 1
ATOM 749 C CA . ARG A 1 95 ? 18.306 0.280 -3.106 1.00 89.81 95 ARG A CA 1
ATOM 750 C C . ARG A 1 95 ? 17.301 0.468 -1.969 1.00 89.81 95 ARG A C 1
ATOM 752 O O . ARG A 1 95 ? 16.673 -0.489 -1.523 1.00 89.81 95 ARG A O 1
ATOM 759 N N . ALA A 1 96 ? 17.091 1.706 -1.523 1.00 92.00 96 ALA A N 1
ATOM 760 C CA . ALA A 1 96 ? 16.076 2.024 -0.521 1.00 92.00 96 ALA A CA 1
ATOM 761 C C . ALA A 1 96 ? 14.646 1.785 -1.037 1.00 92.00 96 ALA A C 1
ATOM 763 O O . ALA A 1 96 ? 13.756 1.436 -0.261 1.00 92.00 96 ALA A O 1
ATOM 764 N N . ALA A 1 97 ? 14.394 2.004 -2.329 1.00 91.38 97 ALA A N 1
ATOM 765 C CA . ALA A 1 97 ? 13.123 1.675 -2.966 1.00 91.38 97 ALA A CA 1
ATOM 766 C C . ALA A 1 97 ? 12.878 0.163 -2.981 1.00 91.38 97 ALA A C 1
ATOM 768 O O . ALA A 1 97 ? 11.802 -0.263 -2.578 1.00 91.38 97 ALA A O 1
ATOM 769 N N . TYR A 1 98 ? 13.888 -0.638 -3.329 1.00 89.69 98 TYR A N 1
ATOM 770 C CA . TYR A 1 98 ? 13.812 -2.099 -3.300 1.00 89.69 98 TYR A CA 1
ATOM 771 C C . TYR A 1 98 ? 13.421 -2.638 -1.913 1.00 89.69 98 TYR A C 1
ATOM 773 O O . TYR A 1 98 ? 12.475 -3.413 -1.782 1.00 89.69 98 TYR A O 1
ATOM 781 N N . PHE A 1 99 ? 14.077 -2.168 -0.845 1.00 91.06 99 PHE A N 1
ATOM 782 C CA . PHE A 1 99 ? 13.725 -2.600 0.513 1.00 91.06 99 PHE A CA 1
ATOM 783 C C . PHE A 1 99 ? 12.308 -2.187 0.925 1.00 91.06 99 PHE A C 1
ATOM 785 O O . PHE A 1 99 ? 11.597 -2.984 1.537 1.00 91.06 99 PHE A O 1
ATOM 792 N N . ARG A 1 100 ? 11.869 -0.974 0.563 1.00 93.25 100 ARG A N 1
ATOM 793 C CA . ARG A 1 100 ? 10.486 -0.529 0.801 1.00 93.25 100 ARG A CA 1
ATOM 794 C C . ARG A 1 100 ? 9.476 -1.378 0.033 1.00 93.25 100 ARG A C 1
ATOM 796 O O . ARG A 1 100 ? 8.468 -1.762 0.612 1.00 93.25 100 ARG A O 1
ATOM 803 N N . ASN A 1 101 ? 9.774 -1.726 -1.218 1.00 91.69 101 ASN A N 1
ATOM 804 C CA . ASN A 1 101 ? 8.942 -2.595 -2.048 1.00 91.69 101 ASN A CA 1
ATOM 805 C C . ASN A 1 101 ? 8.692 -3.954 -1.381 1.00 91.69 101 ASN A C 1
ATOM 807 O O . ASN A 1 101 ? 7.550 -4.406 -1.263 1.00 91.69 101 ASN A O 1
ATOM 811 N N . ASN A 1 102 ? 9.766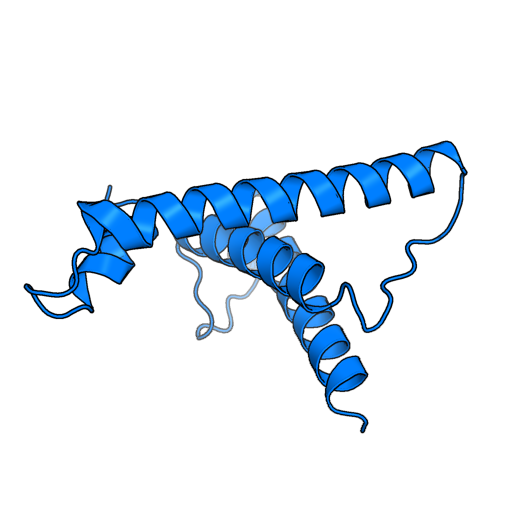 -4.574 -0.887 1.00 90.69 102 ASN A N 1
ATOM 812 C CA . ASN A 1 102 ? 9.703 -5.862 -0.201 1.00 90.69 102 ASN A CA 1
ATOM 813 C C . ASN A 1 102 ? 8.972 -5.762 1.136 1.00 90.69 102 ASN A C 1
ATOM 815 O O . ASN A 1 102 ? 8.156 -6.625 1.450 1.00 90.69 102 ASN A O 1
ATOM 819 N N . PHE A 1 103 ? 9.216 -4.693 1.897 1.00 93.81 103 PHE A N 1
ATOM 820 C CA . PHE A 1 103 ? 8.490 -4.432 3.135 1.00 93.81 103 PHE A CA 1
ATOM 821 C C . PHE A 1 103 ? 6.980 -4.315 2.882 1.00 93.81 103 PHE A C 1
ATOM 823 O O . PHE A 1 103 ? 6.206 -5.030 3.513 1.00 93.81 103 PHE A O 1
ATOM 830 N N . TYR A 1 104 ? 6.554 -3.495 1.914 1.00 94.50 104 TYR A N 1
ATOM 831 C CA . TYR A 1 104 ? 5.134 -3.348 1.575 1.00 94.50 104 TYR A CA 1
ATOM 832 C C . TYR A 1 104 ? 4.517 -4.674 1.129 1.00 94.50 104 TYR A C 1
ATOM 834 O O . TYR A 1 104 ? 3.458 -5.041 1.633 1.00 94.50 104 TYR A O 1
ATOM 842 N N . SER A 1 105 ? 5.212 -5.436 0.281 1.00 92.75 105 SER A N 1
ATOM 843 C CA . SER A 1 105 ? 4.759 -6.762 -0.163 1.00 92.75 105 SER A CA 1
ATOM 844 C C . SER A 1 105 ? 4.561 -7.732 1.005 1.00 92.75 105 SER A C 1
ATOM 846 O O . SER A 1 105 ? 3.581 -8.473 1.044 1.00 92.75 105 SER A O 1
ATOM 848 N N . HIS A 1 106 ? 5.470 -7.715 1.984 1.00 94.62 106 HIS A N 1
ATOM 849 C CA . HIS A 1 106 ? 5.382 -8.585 3.153 1.00 94.62 106 HIS A CA 1
ATOM 850 C C . HIS A 1 106 ? 4.179 -8.231 4.036 1.00 94.62 106 HIS A C 1
ATOM 852 O O . HIS A 1 106 ? 3.406 -9.114 4.402 1.00 94.62 106 HIS A O 1
ATOM 858 N N . ILE A 1 107 ? 3.964 -6.939 4.311 1.00 95.38 107 ILE A N 1
ATOM 859 C CA . ILE A 1 107 ? 2.792 -6.480 5.071 1.00 95.38 107 ILE A CA 1
ATOM 860 C C . ILE A 1 107 ? 1.494 -6.818 4.331 1.00 95.38 107 ILE A C 1
ATOM 862 O O . ILE A 1 107 ? 0.561 -7.320 4.947 1.00 95.38 107 ILE A O 1
ATOM 866 N N . GLN A 1 108 ? 1.438 -6.624 3.012 1.00 95.19 108 GLN A N 1
ATOM 867 C CA . GLN A 1 108 ? 0.287 -7.025 2.199 1.00 95.19 108 GLN A CA 1
ATOM 868 C C . GLN A 1 108 ? -0.029 -8.523 2.334 1.00 95.19 108 GLN A C 1
ATOM 870 O O . GLN A 1 108 ? -1.198 -8.888 2.445 1.00 95.19 108 GLN A O 1
ATOM 875 N N . GLY A 1 109 ? 0.994 -9.383 2.370 1.00 94.62 109 GLY A N 1
ATOM 876 C CA . GLY A 1 109 ? 0.825 -10.816 2.617 1.00 94.62 109 GLY A CA 1
ATOM 877 C C . GLY A 1 109 ? 0.228 -11.117 3.994 1.00 94.62 109 GLY A C 1
ATOM 878 O O . GLY A 1 109 ? -0.727 -11.885 4.088 1.00 94.62 109 GLY A O 1
ATOM 879 N N . LEU A 1 110 ? 0.733 -10.467 5.048 1.00 95.25 110 LEU A N 1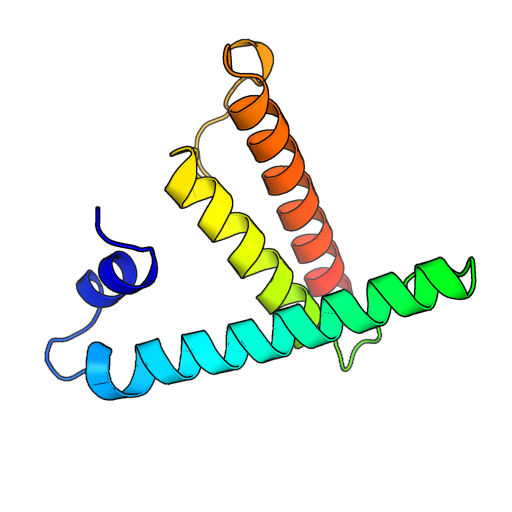
ATOM 880 C CA . LEU A 1 110 ? 0.206 -10.612 6.413 1.00 95.25 110 LEU A CA 1
ATOM 881 C C . LEU A 1 110 ? -1.249 -10.140 6.522 1.00 95.25 110 LEU A C 1
ATOM 883 O O . LEU A 1 110 ? -2.071 -10.794 7.160 1.00 95.25 110 LEU A O 1
ATOM 887 N N . LEU A 1 111 ? -1.586 -9.028 5.867 1.00 95.75 111 LEU A N 1
ATOM 888 C CA . LEU A 1 111 ? -2.947 -8.497 5.831 1.00 95.75 111 LEU A CA 1
ATOM 889 C C . LEU A 1 111 ? -3.924 -9.467 5.160 1.00 95.75 111 LEU A C 1
ATOM 891 O O . LEU A 1 111 ? -5.025 -9.670 5.671 1.00 95.75 111 LEU A O 1
ATOM 895 N N . LEU A 1 112 ? -3.515 -10.096 4.053 1.00 94.38 112 LEU A N 1
ATOM 896 C CA . LEU A 1 112 ? -4.316 -11.119 3.381 1.00 94.38 112 LEU A CA 1
ATOM 897 C C . LEU A 1 112 ? -4.535 -12.342 4.273 1.00 94.38 112 LEU A C 1
ATOM 899 O O . LEU A 1 112 ? -5.676 -12.771 4.430 1.00 94.38 112 LEU A O 1
ATOM 903 N N . GLN A 1 113 ? -3.479 -12.858 4.907 1.00 94.00 113 GLN A N 1
ATOM 904 C CA . GLN A 1 113 ? -3.591 -13.977 5.853 1.00 94.00 113 GLN A CA 1
ATOM 905 C C . GLN A 1 113 ? -4.578 -13.651 6.982 1.00 94.00 113 GLN A C 1
ATOM 907 O O . GLN A 1 113 ? -5.491 -14.426 7.262 1.00 94.00 113 GLN A O 1
ATOM 912 N N . TYR A 1 114 ? -4.470 -12.449 7.556 1.00 92.94 114 TYR A N 1
ATOM 913 C CA . TYR A 1 114 ? -5.343 -11.990 8.633 1.00 92.94 114 TYR A CA 1
ATOM 914 C C . TYR A 1 114 ? -6.832 -11.946 8.242 1.00 92.94 114 TYR A C 1
ATOM 916 O O . TYR A 1 114 ? -7.699 -12.291 9.051 1.00 92.94 114 TYR A O 1
ATOM 924 N N . VAL A 1 115 ? -7.167 -11.547 7.006 1.00 92.62 115 VAL A N 1
ATOM 925 C CA . VAL A 1 115 ? -8.574 -11.528 6.559 1.00 92.62 115 VAL A CA 1
ATOM 926 C C . VAL A 1 115 ? -9.087 -12.891 6.114 1.00 92.62 115 VAL A C 1
ATOM 928 O O . VAL A 1 115 ? -10.264 -13.178 6.362 1.00 92.62 115 VAL A O 1
ATOM 931 N N . MET A 1 116 ? -8.224 -13.701 5.491 1.00 90.81 116 MET A N 1
ATOM 932 C CA . MET A 1 116 ? -8.549 -15.028 4.958 1.00 90.81 116 MET A CA 1
ATOM 933 C C . MET A 1 116 ? -8.721 -16.082 6.058 1.00 90.81 116 MET A C 1
ATOM 935 O O . MET A 1 116 ? -9.460 -17.037 5.844 1.00 90.81 116 MET A O 1
ATOM 939 N N . GLY A 1 117 ? -8.178 -15.840 7.256 1.00 70.94 117 GLY A N 1
ATOM 940 C CA . GLY A 1 117 ? -8.489 -16.625 8.450 1.00 70.94 117 GLY A CA 1
ATOM 941 C C . GLY A 1 117 ? -7.766 -17.966 8.532 1.00 70.94 117 GLY A C 1
ATOM 942 O O . GLY A 1 117 ? -8.375 -18.928 8.999 1.00 70.94 117 GLY A O 1
ATOM 943 N N . ASP A 1 118 ? -6.505 -18.008 8.099 1.00 53.28 118 ASP A N 1
ATOM 944 C CA . ASP A 1 118 ? -5.597 -19.112 8.438 1.00 53.28 118 ASP A CA 1
ATOM 945 C C . ASP A 1 118 ? -5.103 -19.000 9.892 1.00 53.28 118 ASP A C 1
ATOM 947 O O . ASP A 1 118 ? -4.725 -17.879 10.314 1.00 53.28 118 ASP A O 1
#

Foldseek 3Di:
DDDPLRVVVVVDDPPPCSPPPVSVVLVVLLVVLLVVVVVQVVVCVVVVHDRDDDLVCLVSLLSNLVVLLVNLCVVLVDDPPDPDDLVVVPDPVNSVSVVSNVVSVVVSVVSCCVNVPD

Sequence (118 aa):
DSDLAGRLAGLMDEDSMWDEIVAPELAEEFSKQRITVVKEVMRAKEEEDEIHILKGSVDVWYGALNQARLALEDKYRFGAREDVDPKMLEDSSARAAYFRNNFYSHIQGLLLQYVMGD

pLDDT: mean 85.91, std 11.98, range [42.06, 97.12]